Protein AF-A0A5R9QK54-F1 (afdb_monomer_lite)

Sequence (146 aa):
MKSNDYPGRAKPGGMVGVRKPARVVGDGEGPPPAPTPSPITPEQENAVIQPLEGEFILANEAVLQDIGVDQIVRSPYQPRLTFNEEALEELANSIQTLGLAKPILVRPLQNGMFELVGGERRWRATKLLGRPTISAIVRPMTDAVA

Foldseek 3Di:
DDDDPPDDDDDDDDPPDPDDPPDDDDDDDDDDDDDDDDDDDPDDDDDDPDVPDDPPDDQADWDKDKDFLVLEDEDPPDPDDPDDVVVLLVVLVVCVVVNDPDFFEWEQDPVRGIYGPDDVSVSVSCVVVVPGIGIYTYHHDDPPDD

InterPro domains:
  IPR003115 ParB-like, N-terminal domain [PF02195] (61-144)
  IPR003115 ParB-like, N-terminal domain [SM00470] (65-145)
  IPR004437 ParB/RepB/Spo0J partition protein [TIGR00180] (63-144)
  IPR036086 ParB/Sulfiredoxin superfamily [SSF110849] (55-144)
  IPR050336 Chromosome-partitioning and nucleoid occlusion protein [PTHR33375] (44-144)

Organism: NCBI:txid2571105

Secondary structure (DSSP, 8-state):
------------------PPPP--------PPPPPP----------------------TT--EEEEEEGGGEEEPS--------SHHHHHHHHHHHHH--SS-EEEEE-TTS-EEEEE-HHHHHHHHHTT-SEEEEEE----GGG-

Structure (mmCIF, N/CA/C/O backbone):
data_AF-A0A5R9QK54-F1
#
_entry.id   AF-A0A5R9QK54-F1
#
loop_
_atom_site.group_PDB
_atom_site.id
_atom_site.type_symbol
_atom_site.label_atom_id
_atom_site.label_alt_id
_atom_site.label_comp_id
_atom_site.label_asym_id
_atom_site.label_entity_id
_atom_site.label_seq_id
_atom_site.pdbx_PDB_ins_code
_atom_site.Cartn_x
_atom_site.Cartn_y
_atom_site.Cartn_z
_atom_site.occupancy
_atom_site.B_iso_or_equiv
_atom_site.auth_seq_id
_atom_site.auth_comp_id
_atom_site.auth_asym_id
_atom_site.auth_atom_id
_atom_site.pdbx_PDB_model_num
ATOM 1 N N . MET A 1 1 ? 13.389 16.533 60.950 1.00 49.84 1 MET A N 1
ATOM 2 C CA . MET A 1 1 ? 13.265 18.009 60.978 1.00 49.84 1 MET A CA 1
ATOM 3 C C . MET A 1 1 ? 13.493 18.558 59.579 1.00 49.84 1 MET A C 1
ATOM 5 O O . MET A 1 1 ? 14.458 18.121 58.962 1.00 49.84 1 MET A O 1
ATOM 9 N N . LYS A 1 2 ? 12.654 19.530 59.167 1.00 49.56 2 LYS A N 1
ATOM 10 C CA . LYS A 1 2 ? 12.562 20.235 57.863 1.00 49.56 2 LYS A CA 1
ATOM 11 C C . LYS A 1 2 ? 11.680 19.481 56.848 1.00 49.56 2 LYS A C 1
ATOM 13 O O . LYS A 1 2 ? 12.183 18.635 56.129 1.00 49.56 2 LYS A O 1
ATOM 18 N N . SER A 1 3 ? 10.345 19.532 56.918 1.00 55.62 3 SER A N 1
ATOM 19 C CA . SER A 1 3 ? 9.414 20.683 56.818 1.00 55.62 3 SER A CA 1
ATOM 20 C C . SER A 1 3 ? 9.381 21.289 55.411 1.00 55.62 3 SER A C 1
ATOM 22 O O . SER A 1 3 ? 10.317 21.984 55.033 1.00 55.62 3 SER A O 1
ATOM 24 N N . ASN A 1 4 ? 8.310 20.967 54.676 1.00 59.94 4 ASN A N 1
ATOM 25 C CA . ASN A 1 4 ? 7.669 21.701 53.571 1.00 59.94 4 ASN A CA 1
ATOM 26 C C . ASN A 1 4 ? 6.586 20.739 53.020 1.00 59.94 4 ASN A C 1
ATOM 28 O O . ASN A 1 4 ? 6.776 20.098 51.995 1.00 59.94 4 ASN A O 1
ATOM 32 N N . ASP A 1 5 ? 5.523 20.388 53.747 1.00 54.84 5 ASP A N 1
ATOM 33 C CA . ASP A 1 5 ? 4.413 21.269 54.143 1.00 54.84 5 ASP A CA 1
ATOM 34 C C . ASP A 1 5 ? 4.317 22.519 53.265 1.00 54.84 5 ASP A C 1
ATOM 36 O O . ASP A 1 5 ? 4.781 23.600 53.621 1.00 54.84 5 ASP A O 1
ATOM 40 N N . TYR A 1 6 ? 3.804 22.328 52.048 1.00 57.47 6 TYR A N 1
ATOM 41 C CA . TYR A 1 6 ? 3.408 23.436 51.194 1.00 57.47 6 TYR A CA 1
ATOM 42 C C . TYR A 1 6 ? 1.886 23.601 51.293 1.00 57.47 6 TYR A C 1
ATOM 44 O O . TYR A 1 6 ? 1.142 22.831 50.679 1.00 57.47 6 TYR A O 1
ATOM 52 N N . PRO A 1 7 ? 1.403 24.574 52.081 1.00 55.38 7 PRO A N 1
ATOM 53 C CA . PRO A 1 7 ? -0.008 24.891 52.164 1.00 55.38 7 PRO A CA 1
ATOM 54 C C . PRO A 1 7 ? -0.438 25.654 50.905 1.00 55.38 7 PRO A C 1
ATOM 56 O O . PRO A 1 7 ? 0.303 26.472 50.367 1.00 55.38 7 PRO A O 1
ATOM 59 N N . GLY A 1 8 ? -1.667 25.402 50.456 1.00 61.03 8 GLY A N 1
ATOM 60 C CA . GLY A 1 8 ? -2.481 26.367 49.716 1.00 61.03 8 GLY A CA 1
ATOM 61 C C . GLY A 1 8 ? -1.831 27.086 48.527 1.00 61.03 8 GLY A C 1
ATOM 62 O O . GLY A 1 8 ? -1.458 28.252 48.622 1.00 61.03 8 GLY A O 1
ATOM 63 N N . ARG A 1 9 ? -1.903 26.476 47.341 1.00 55.47 9 ARG A N 1
ATOM 64 C CA . ARG A 1 9 ? -2.175 27.246 46.117 1.00 55.47 9 ARG A CA 1
ATOM 65 C C . ARG A 1 9 ? -3.520 26.836 45.543 1.00 55.47 9 ARG A C 1
ATOM 67 O O . ARG A 1 9 ? -3.614 26.057 44.606 1.00 55.47 9 ARG A O 1
ATOM 74 N N . ALA A 1 10 ? -4.574 27.402 46.117 1.00 54.59 10 ALA A N 1
ATOM 75 C CA . ALA A 1 10 ? -5.750 27.714 45.324 1.00 54.59 10 ALA A CA 1
ATOM 76 C C . ALA A 1 10 ? -5.455 28.983 44.510 1.00 54.59 10 ALA A C 1
ATOM 78 O O . ALA A 1 10 ? -4.756 29.864 45.013 1.00 54.59 10 ALA A O 1
ATOM 79 N N . LYS A 1 11 ? -6.073 29.063 43.321 1.00 59.84 11 LYS A N 1
ATOM 80 C CA . LYS A 1 11 ? -6.316 30.219 42.419 1.00 59.84 11 LYS A CA 1
ATOM 81 C C . LYS A 1 11 ? -5.649 30.044 41.037 1.00 59.84 11 LYS A C 1
ATOM 83 O O . LYS A 1 11 ? -4.535 29.535 40.982 1.00 59.84 11 LYS A O 1
ATOM 88 N N . PRO A 1 12 ? -6.286 30.498 39.938 1.00 52.53 12 PRO A N 1
ATOM 89 C CA . PRO A 1 12 ? -7.366 31.483 39.915 1.00 52.53 12 PRO A CA 1
ATOM 90 C C . PRO A 1 12 ? -8.658 30.992 39.250 1.00 52.53 12 PRO A C 1
ATOM 92 O O . PRO A 1 12 ? -8.683 30.558 38.102 1.00 52.53 12 PRO A O 1
ATOM 95 N N . GLY A 1 13 ? -9.764 31.177 39.972 1.00 49.84 13 GLY A N 1
ATOM 96 C CA . GLY A 1 13 ? -11.033 31.467 39.323 1.00 49.84 13 GLY A CA 1
ATOM 97 C C . GLY A 1 13 ? -10.943 32.809 38.596 1.00 49.84 13 GLY A C 1
ATOM 98 O O . GLY A 1 13 ? -10.260 33.725 39.059 1.00 49.84 13 GLY A O 1
ATOM 99 N N . GLY A 1 14 ? -11.647 32.903 37.471 1.00 53.25 14 GLY A N 1
ATOM 100 C CA . GLY A 1 14 ? -11.842 34.154 36.747 1.00 53.25 14 GLY A CA 1
ATOM 101 C C . GLY A 1 14 ? -11.477 34.094 35.268 1.00 53.25 14 GLY A C 1
ATOM 102 O O . GLY A 1 14 ? -10.784 34.982 34.789 1.00 53.25 14 GLY A O 1
ATOM 103 N N . MET A 1 15 ? -11.969 33.105 34.514 1.00 54.78 15 MET A N 1
ATOM 104 C CA . MET A 1 15 ? -12.148 33.316 33.073 1.00 54.78 15 MET A CA 1
ATOM 105 C C . MET A 1 15 ? -13.323 34.284 32.883 1.00 54.78 15 MET A C 1
ATOM 107 O O . MET A 1 15 ? -14.475 33.884 32.735 1.00 54.78 15 MET A O 1
ATOM 111 N N . VAL A 1 16 ? -13.027 35.581 32.966 1.00 59.41 16 VAL A N 1
ATOM 112 C CA . VAL A 1 16 ? -13.937 36.657 32.569 1.00 59.41 16 VAL A CA 1
ATOM 113 C C . VAL A 1 16 ? -13.793 36.837 31.065 1.00 59.41 16 VAL A C 1
ATOM 115 O O . VAL A 1 16 ? -12.722 37.185 30.576 1.00 59.41 16 VAL A O 1
ATOM 118 N N . GLY A 1 17 ? -14.876 36.587 30.334 1.00 55.03 17 GLY A N 1
ATOM 119 C CA . GLY A 1 17 ? -14.939 36.849 28.899 1.00 55.03 17 GLY A CA 1
ATOM 120 C C . GLY A 1 17 ? -15.851 35.895 28.143 1.00 55.03 17 GLY A C 1
ATOM 121 O O . GLY A 1 17 ? -15.447 35.337 27.126 1.00 55.03 17 GLY A O 1
ATOM 122 N N . VAL A 1 18 ? -17.087 35.699 28.614 1.00 64.19 18 VAL A N 1
ATOM 123 C CA . VAL A 1 18 ? -18.139 35.139 27.757 1.00 64.19 18 VAL A CA 1
ATOM 124 C C . VAL A 1 18 ? -18.366 36.149 26.634 1.00 64.19 18 VAL A C 1
ATOM 126 O O . VAL A 1 18 ? -19.047 37.159 26.805 1.00 64.19 18 VAL A O 1
ATOM 129 N N . ARG A 1 19 ? -17.753 35.908 25.475 1.00 62.16 19 ARG A N 1
ATOM 130 C CA . ARG A 1 19 ?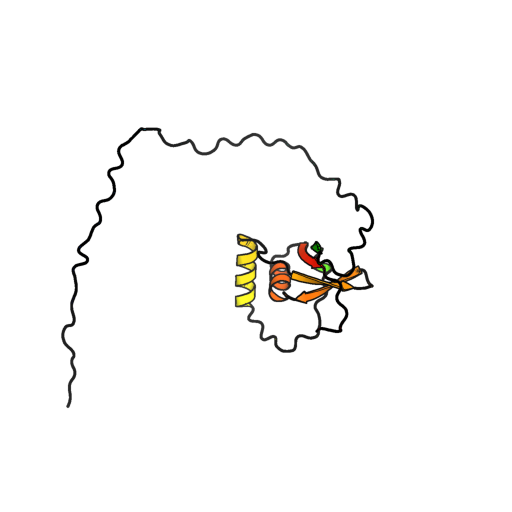 -18.188 36.526 24.222 1.00 62.16 19 ARG A CA 1
ATOM 131 C C . ARG A 1 19 ? -19.661 36.172 24.036 1.00 62.16 19 ARG A C 1
ATOM 133 O O . ARG A 1 19 ? -20.022 34.998 24.052 1.00 62.16 19 ARG A O 1
ATOM 140 N N . LYS A 1 20 ? -20.506 37.198 23.929 1.00 62.31 20 LYS A N 1
ATOM 141 C CA . LYS A 1 20 ? -21.936 37.053 23.648 1.00 62.31 20 LYS A CA 1
ATOM 142 C C . LYS A 1 20 ? -22.096 36.198 22.382 1.00 62.31 20 LYS A C 1
ATOM 144 O O . LYS A 1 20 ? -21.488 36.558 21.372 1.00 62.31 20 LYS A O 1
ATOM 149 N N . PRO A 1 21 ? -22.874 35.102 22.390 1.00 63.03 21 PRO A N 1
ATOM 150 C CA . PRO A 1 21 ? -23.258 34.470 21.140 1.00 63.03 21 PRO A CA 1
ATOM 151 C C . PRO A 1 21 ? -24.130 35.453 20.355 1.00 63.03 21 PRO A C 1
ATOM 153 O O . PRO A 1 21 ? -24.975 36.150 20.926 1.00 63.03 21 PRO A O 1
ATOM 156 N N . ALA A 1 22 ? 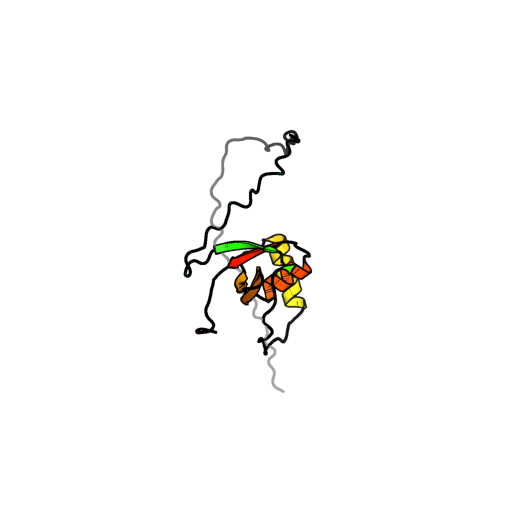-23.882 35.541 19.050 1.00 64.12 22 ALA A N 1
ATOM 157 C CA . ALA A 1 22 ? -24.724 36.301 18.146 1.00 64.12 22 ALA A CA 1
ATOM 158 C C . ALA A 1 22 ? -26.173 35.809 18.269 1.00 64.12 22 ALA A C 1
ATOM 160 O O . ALA A 1 22 ? -26.445 34.610 18.329 1.00 64.12 22 ALA A O 1
ATOM 161 N N . ARG A 1 23 ? -27.095 36.766 18.349 1.00 50.22 23 ARG A N 1
ATOM 162 C CA . ARG A 1 23 ? -28.536 36.543 18.385 1.00 50.22 23 ARG A CA 1
ATOM 163 C C . ARG A 1 23 ? -28.955 35.886 17.068 1.00 50.22 23 ARG A C 1
ATOM 165 O O . ARG A 1 23 ? -28.992 36.555 16.044 1.00 50.22 23 ARG A O 1
ATOM 172 N N . VAL A 1 24 ? -29.259 34.593 17.112 1.00 63.66 24 VAL A N 1
ATOM 173 C CA . VAL A 1 24 ? -29.933 33.877 16.025 1.00 63.66 24 VAL A CA 1
ATOM 174 C C . VAL A 1 24 ? -31.435 34.030 16.242 1.00 63.66 24 VAL A C 1
ATOM 176 O O . VAL A 1 24 ? -31.993 33.472 17.183 1.00 63.66 24 VAL A O 1
ATOM 179 N N . VAL A 1 25 ? -32.067 34.839 15.399 1.00 57.38 25 VAL A N 1
ATOM 180 C CA . VAL A 1 25 ? -33.516 34.881 15.159 1.00 57.38 25 VAL A CA 1
ATOM 181 C C . VAL A 1 25 ? -33.634 35.178 13.663 1.00 57.38 25 VAL A C 1
ATOM 183 O O . VAL A 1 25 ? -33.068 36.173 13.230 1.00 57.38 25 VAL A O 1
ATOM 186 N N . GLY A 1 26 ? -34.263 34.387 12.808 1.00 50.84 26 GLY A N 1
ATOM 187 C CA . GLY A 1 26 ? -35.018 33.159 12.983 1.00 50.84 26 GLY A CA 1
ATOM 188 C C . GLY A 1 26 ? -36.005 33.113 11.827 1.00 50.84 26 GLY A C 1
ATOM 189 O O . GLY A 1 26 ? -36.796 34.035 11.718 1.00 50.84 26 GLY A O 1
ATOM 190 N N . ASP A 1 27 ? -35.974 32.066 11.015 1.00 49.62 27 ASP A N 1
ATOM 191 C CA . ASP A 1 27 ? -37.078 31.718 10.127 1.00 49.62 27 ASP A CA 1
ATOM 192 C C . ASP A 1 27 ? -37.197 30.200 10.167 1.00 49.62 27 ASP A C 1
ATOM 194 O O . ASP A 1 27 ? -36.208 29.471 10.061 1.00 49.62 27 ASP A O 1
ATOM 198 N N . GLY A 1 28 ? -38.396 29.742 10.504 1.00 56.00 28 GLY A N 1
ATOM 199 C CA . GLY A 1 28 ? -38.666 28.340 10.733 1.00 56.00 28 GLY A CA 1
ATOM 200 C C . GLY A 1 28 ? -38.583 27.536 9.449 1.00 56.00 28 GLY A C 1
ATOM 201 O O . GLY A 1 28 ? -39.147 27.920 8.437 1.00 56.00 28 GLY A O 1
ATOM 202 N N . GLU A 1 29 ? -38.003 26.352 9.551 1.00 51.62 29 GLU A N 1
ATOM 203 C CA . GLU A 1 29 ? -38.577 25.189 8.898 1.00 51.62 29 GLU A CA 1
ATOM 204 C C . GLU A 1 29 ? -38.277 23.971 9.770 1.00 51.62 29 GLU A C 1
ATOM 206 O O . GLU A 1 29 ? -37.202 23.851 10.363 1.00 51.62 29 GLU A O 1
ATOM 211 N N . GLY A 1 30 ? -39.304 23.148 9.970 1.00 52.62 30 GLY A N 1
ATOM 212 C CA . GLY A 1 30 ? -39.264 21.976 10.832 1.00 52.62 30 GLY A CA 1
ATOM 213 C C . GLY A 1 30 ? -38.245 20.929 10.369 1.00 52.62 30 GLY A C 1
ATOM 214 O O . GLY A 1 30 ? -37.590 21.085 9.340 1.00 52.62 30 GLY A O 1
ATOM 215 N N . PRO A 1 31 ? -38.088 19.848 11.146 1.00 63.22 31 PRO A N 1
ATOM 216 C CA . PRO A 1 31 ? -37.064 18.844 10.894 1.00 63.22 31 PRO A CA 1
ATOM 217 C C . PRO A 1 31 ? -37.205 18.254 9.481 1.00 63.22 31 PRO A C 1
ATOM 219 O O . PRO A 1 31 ? -38.311 17.843 9.119 1.00 63.22 31 PRO A O 1
ATOM 222 N N . PRO A 1 32 ? -36.119 18.151 8.690 1.00 61.47 32 PRO A N 1
ATOM 223 C CA . PRO A 1 32 ? -36.160 17.344 7.481 1.00 61.47 32 PRO A CA 1
ATOM 224 C C . PRO A 1 32 ? -36.449 15.886 7.884 1.00 61.47 32 PRO A C 1
ATOM 226 O O . PRO A 1 32 ? -35.797 15.364 8.797 1.00 61.47 32 PRO A O 1
ATOM 229 N N . PRO A 1 33 ? -37.438 15.219 7.264 1.00 59.88 33 PRO A N 1
ATOM 230 C CA . PRO A 1 33 ? -37.732 13.829 7.563 1.00 59.88 33 PRO A CA 1
ATOM 231 C C . PRO A 1 33 ? -36.545 12.940 7.177 1.00 59.88 33 PRO A C 1
ATOM 233 O O . PRO A 1 33 ? -35.959 13.062 6.101 1.00 59.88 33 PRO A O 1
ATOM 236 N N . ALA A 1 34 ? -36.209 12.030 8.089 1.00 51.75 34 ALA A N 1
ATOM 237 C CA . ALA A 1 34 ? -35.321 10.904 7.852 1.00 51.75 34 ALA A CA 1
ATOM 238 C C . ALA A 1 34 ? -35.876 9.992 6.723 1.00 51.75 34 ALA A C 1
ATOM 240 O O . ALA A 1 34 ? -37.044 10.097 6.339 1.00 51.75 34 ALA A O 1
ATOM 241 N N . PRO A 1 35 ? -35.027 9.121 6.157 1.00 57.94 35 PRO A N 1
ATOM 242 C CA . PRO A 1 35 ? -34.954 8.835 4.731 1.00 57.94 35 PRO A CA 1
ATOM 243 C C . PRO A 1 35 ? -36.090 7.941 4.244 1.00 57.94 35 PRO A C 1
ATOM 245 O O . PRO A 1 35 ? -36.320 6.853 4.770 1.00 57.94 35 PRO A O 1
ATOM 248 N N . THR A 1 36 ? -36.743 8.351 3.161 1.00 50.91 36 THR A N 1
ATOM 249 C CA . THR A 1 36 ? -37.452 7.396 2.310 1.00 50.91 36 THR A CA 1
ATOM 250 C C . THR A 1 36 ? -36.416 6.737 1.394 1.00 50.91 36 THR A C 1
ATOM 252 O O . THR A 1 36 ? -35.665 7.455 0.729 1.00 50.91 36 THR A O 1
ATOM 255 N N . PRO A 1 37 ? -36.319 5.396 1.371 1.00 59.03 37 PRO A N 1
ATOM 256 C CA . PRO A 1 37 ? -35.423 4.694 0.467 1.00 59.03 37 PRO A CA 1
ATOM 257 C C . PRO A 1 37 ? -35.931 4.862 -0.965 1.00 59.03 37 PRO A C 1
ATOM 259 O O . PRO A 1 37 ? -37.016 4.390 -1.310 1.00 59.03 37 PRO A O 1
ATOM 262 N N . SER A 1 38 ? -35.146 5.536 -1.802 1.00 56.41 38 SER A N 1
ATOM 263 C CA . SER A 1 38 ? -35.338 5.473 -3.248 1.00 56.41 38 SER A CA 1
ATOM 264 C C . SER A 1 38 ? -35.233 4.012 -3.705 1.00 56.41 38 SER A C 1
ATOM 266 O O . SER A 1 38 ? -34.404 3.265 -3.174 1.00 56.41 38 SER A O 1
ATOM 268 N N . PRO A 1 39 ? -36.083 3.584 -4.650 1.00 58.75 39 PRO A N 1
ATOM 269 C CA . PRO A 1 39 ? -36.189 2.191 -5.039 1.00 58.75 39 PRO A CA 1
ATOM 270 C C . PRO A 1 39 ? -34.873 1.683 -5.628 1.00 58.75 39 PRO A C 1
ATOM 272 O O . PRO A 1 39 ? -34.275 2.289 -6.511 1.00 58.75 39 PRO A O 1
ATOM 275 N N . ILE A 1 40 ? -34.466 0.527 -5.115 1.00 54.91 40 ILE A N 1
ATOM 276 C CA . ILE A 1 40 ? -33.621 -0.462 -5.776 1.00 54.91 40 ILE A CA 1
ATOM 277 C C . ILE A 1 40 ? -34.058 -0.640 -7.238 1.00 54.91 40 ILE A C 1
ATOM 279 O O . ILE A 1 40 ? -35.072 -1.279 -7.512 1.00 54.91 40 ILE A O 1
ATOM 283 N N . THR A 1 41 ? -33.264 -0.113 -8.167 1.00 52.66 41 THR A N 1
ATOM 284 C CA . THR A 1 41 ? -33.212 -0.615 -9.541 1.00 52.66 41 THR A CA 1
ATOM 285 C C . THR A 1 41 ? -32.187 -1.750 -9.568 1.00 52.66 41 THR A C 1
ATOM 287 O O . THR A 1 41 ? -31.009 -1.502 -9.299 1.00 52.66 41 THR A O 1
ATOM 290 N N . PRO A 1 42 ? -32.588 -3.002 -9.840 1.00 60.91 42 PRO A N 1
ATOM 291 C CA . PRO A 1 42 ? -31.655 -4.084 -10.086 1.00 60.91 42 PRO A CA 1
ATOM 292 C C . PRO A 1 42 ? -31.272 -4.052 -11.565 1.00 60.91 42 PRO A C 1
ATOM 294 O O . PRO A 1 42 ? -31.855 -4.767 -12.373 1.00 60.91 42 PRO A O 1
ATOM 297 N N . GLU A 1 43 ? -30.301 -3.221 -11.927 1.00 52.91 43 GLU A N 1
ATOM 298 C CA . GLU A 1 43 ? -29.687 -3.290 -13.252 1.00 52.91 43 GLU A CA 1
ATOM 299 C C . GLU A 1 43 ? -28.198 -3.565 -13.091 1.00 52.91 43 GLU A C 1
ATOM 301 O O . GLU A 1 43 ? -27.404 -2.778 -12.583 1.00 52.91 43 GLU A O 1
ATOM 306 N N . GLN A 1 44 ? -27.884 -4.807 -13.429 1.00 55.56 44 GLN A N 1
ATOM 307 C CA . GLN A 1 44 ? -26.565 -5.381 -13.473 1.00 55.56 44 GLN A CA 1
ATOM 308 C C . GLN A 1 44 ? -25.750 -4.648 -14.543 1.00 55.56 44 GLN A C 1
ATOM 310 O O . GLN A 1 44 ? -26.117 -4.686 -15.710 1.00 55.56 44 GLN A O 1
ATOM 315 N N . GLU A 1 45 ? -24.603 -4.085 -14.172 1.00 45.16 45 GLU A N 1
ATOM 316 C CA . GLU A 1 45 ? -23.499 -3.877 -15.116 1.00 45.16 45 GLU A CA 1
ATOM 317 C C . GLU A 1 45 ? -22.237 -4.512 -14.525 1.00 45.16 45 GLU A C 1
ATOM 319 O O . GLU A 1 45 ? -21.263 -3.878 -14.134 1.00 45.16 45 GLU A O 1
ATOM 324 N N . ASN A 1 46 ? -22.317 -5.835 -14.377 1.00 58.56 46 ASN A N 1
ATOM 325 C CA . ASN A 1 46 ? -21.142 -6.685 -14.464 1.00 58.56 46 ASN A CA 1
ATOM 326 C C . ASN A 1 46 ? -20.909 -6.953 -15.958 1.00 58.56 46 ASN A C 1
ATOM 328 O O . ASN A 1 46 ? -21.845 -7.359 -16.643 1.00 58.56 46 ASN A O 1
ATOM 332 N N . ALA A 1 47 ? -19.652 -6.803 -16.388 1.00 45.47 47 ALA A N 1
ATOM 333 C CA . ALA A 1 47 ? -19.144 -6.774 -17.767 1.00 45.47 47 ALA A CA 1
ATOM 334 C C . ALA A 1 47 ? -19.361 -5.401 -18.428 1.00 45.47 47 ALA A C 1
ATOM 336 O O . ALA A 1 47 ? -20.481 -5.007 -18.698 1.00 45.47 47 ALA A O 1
ATOM 337 N N . VAL A 1 48 ? -18.316 -4.617 -18.698 1.00 37.22 48 VAL A N 1
ATOM 338 C CA . VAL A 1 48 ? -17.181 -5.015 -19.538 1.00 37.22 48 VAL A CA 1
ATOM 339 C C . VAL A 1 48 ? -15.873 -4.355 -19.063 1.00 37.22 48 VAL A C 1
ATOM 341 O O . VAL A 1 48 ? -15.592 -3.215 -19.415 1.00 37.22 48 VAL A O 1
ATOM 344 N N . ILE A 1 49 ? -15.011 -5.084 -18.344 1.00 45.12 49 ILE A N 1
ATOM 345 C CA . ILE A 1 49 ? -13.567 -4.798 -18.410 1.00 45.12 49 ILE A CA 1
ATOM 346 C C . ILE A 1 49 ? -13.043 -5.664 -19.551 1.00 45.12 49 ILE A C 1
ATOM 348 O O . ILE A 1 49 ? -12.655 -6.814 -19.360 1.00 45.12 49 ILE A O 1
ATOM 352 N N . GLN A 1 50 ? -13.113 -5.132 -20.769 1.00 45.09 50 GLN A N 1
ATOM 353 C CA . GLN A 1 50 ? -12.250 -5.617 -21.840 1.00 45.09 50 GLN A CA 1
ATOM 354 C C . GLN A 1 50 ? -10.809 -5.397 -21.358 1.00 45.09 50 GLN A C 1
ATOM 356 O O . GLN A 1 50 ? -10.494 -4.272 -20.962 1.00 45.09 50 GLN A O 1
ATOM 361 N N . PRO A 1 51 ? -9.928 -6.413 -21.357 1.00 50.72 51 PRO A N 1
ATOM 362 C CA . PRO A 1 51 ? -8.504 -6.153 -21.272 1.00 50.72 51 PRO A CA 1
ATOM 363 C C . PRO A 1 51 ? -8.119 -5.496 -22.597 1.00 50.72 51 PRO A C 1
ATOM 365 O O . PRO A 1 51 ? -7.840 -6.170 -23.585 1.00 50.72 51 PRO A O 1
ATOM 368 N N . LEU A 1 52 ? -8.218 -4.168 -22.638 1.00 51.88 52 LEU A N 1
ATOM 369 C CA . LEU A 1 52 ? -7.715 -3.377 -23.745 1.00 51.88 52 LEU A CA 1
ATOM 370 C C . LEU A 1 52 ? -6.200 -3.550 -23.718 1.00 51.88 52 LEU A C 1
ATOM 372 O O . LEU A 1 52 ? -5.523 -3.271 -22.729 1.00 51.88 52 LEU A O 1
ATOM 376 N N . GLU A 1 53 ? -5.742 -4.168 -24.787 1.00 45.88 53 GLU A N 1
ATOM 377 C CA . GLU A 1 53 ? -4.398 -4.625 -25.048 1.00 45.88 53 GLU A CA 1
ATOM 378 C C . GLU A 1 53 ? -3.356 -3.567 -24.685 1.00 45.88 53 GLU A C 1
ATOM 380 O O . GLU A 1 53 ? -3.395 -2.448 -25.183 1.00 45.88 53 GLU A O 1
ATOM 385 N N . GLY A 1 54 ? -2.409 -3.968 -23.835 1.00 47.62 54 GLY A N 1
ATOM 386 C CA . GLY A 1 54 ? -1.033 -3.482 -23.835 1.00 47.62 54 GLY A CA 1
ATOM 387 C C . GLY A 1 54 ? -0.814 -2.019 -24.209 1.00 47.62 54 GLY A C 1
ATOM 388 O O . GLY A 1 54 ? -0.105 -1.746 -25.176 1.00 47.62 54 GLY A O 1
ATOM 389 N N . GLU A 1 55 ? -1.287 -1.079 -23.393 1.00 38.59 55 GLU A N 1
ATOM 390 C CA . GLU A 1 55 ? -0.567 0.187 -23.289 1.00 38.59 55 GLU A CA 1
ATOM 391 C C . GLU A 1 55 ? 0.750 -0.108 -22.568 1.00 38.59 55 GLU A C 1
ATOM 393 O O . GLU A 1 55 ? 0.829 -0.217 -21.344 1.00 38.59 55 GLU A O 1
ATOM 398 N N . PHE A 1 56 ? 1.798 -0.329 -23.367 1.00 38.00 56 PHE A N 1
ATOM 399 C CA . PHE A 1 56 ? 3.176 -0.286 -22.905 1.00 38.00 56 PHE A CA 1
ATOM 400 C C . PHE A 1 56 ? 3.410 1.093 -22.296 1.00 38.00 56 PHE A C 1
ATOM 402 O O . PHE A 1 56 ? 3.650 2.073 -22.999 1.00 38.00 56 PHE A O 1
ATOM 409 N N . ILE A 1 57 ? 3.310 1.148 -20.972 1.00 47.38 57 ILE A N 1
ATOM 410 C CA . ILE A 1 57 ? 3.626 2.320 -20.171 1.00 47.38 57 ILE A CA 1
ATOM 411 C C . ILE A 1 57 ? 5.043 2.750 -20.553 1.00 47.38 57 ILE A C 1
ATOM 413 O O . ILE A 1 57 ? 5.983 1.947 -20.496 1.00 47.38 57 ILE A O 1
ATOM 417 N N . LEU A 1 58 ? 5.191 4.010 -20.969 1.00 44.97 58 LEU A N 1
ATOM 418 C CA . LEU A 1 58 ? 6.492 4.615 -21.228 1.00 44.97 58 LEU A CA 1
ATOM 419 C C . LEU A 1 58 ? 7.383 4.334 -20.016 1.00 44.97 58 LEU A C 1
ATOM 421 O O . LEU A 1 58 ? 6.969 4.560 -18.883 1.00 44.97 58 LEU A O 1
ATOM 425 N N . ALA A 1 59 ? 8.600 3.832 -20.242 1.00 53.69 59 ALA A N 1
ATOM 426 C CA . ALA A 1 59 ? 9.475 3.218 -19.232 1.00 53.69 59 ALA A CA 1
ATOM 427 C C . ALA A 1 59 ? 9.840 4.092 -18.003 1.00 53.69 59 ALA A C 1
ATOM 429 O O . ALA A 1 59 ? 10.588 3.648 -17.137 1.00 53.69 59 ALA A O 1
ATOM 430 N N . ASN A 1 60 ? 9.310 5.313 -17.906 1.00 56.88 60 ASN A N 1
ATOM 431 C CA . ASN A 1 60 ? 9.524 6.266 -16.823 1.00 56.88 60 ASN A CA 1
ATOM 432 C C . ASN A 1 60 ? 8.235 6.681 -16.087 1.00 56.88 60 ASN A C 1
ATOM 434 O O . ASN A 1 60 ? 8.323 7.446 -15.124 1.00 56.88 60 ASN A O 1
ATOM 438 N N . GLU A 1 61 ? 7.058 6.215 -16.506 1.00 66.94 61 GLU A N 1
ATOM 439 C CA . GLU A 1 61 ? 5.785 6.607 -15.899 1.00 66.94 61 GLU A CA 1
ATOM 440 C C . GLU A 1 61 ? 5.362 5.608 -14.816 1.00 66.94 61 GLU A C 1
ATOM 442 O O . GLU A 1 61 ? 5.378 4.392 -14.997 1.00 66.94 61 GLU A O 1
ATOM 447 N N . ALA A 1 62 ? 5.028 6.140 -13.642 1.00 80.06 62 ALA A N 1
ATOM 448 C CA . ALA A 1 62 ? 4.456 5.370 -12.549 1.00 80.06 62 ALA A CA 1
ATOM 449 C C . ALA A 1 62 ? 2.942 5.285 -12.767 1.00 80.06 62 ALA A C 1
ATOM 451 O O . ALA A 1 62 ? 2.275 6.320 -12.790 1.00 80.06 62 ALA A O 1
ATOM 452 N N . VAL A 1 63 ? 2.401 4.075 -12.896 1.00 85.25 63 VAL A N 1
ATOM 453 C CA . VAL A 1 63 ? 0.964 3.866 -13.130 1.00 85.25 63 VAL A CA 1
ATOM 454 C C . VAL A 1 63 ? 0.289 3.373 -11.869 1.00 85.25 63 VAL A C 1
ATOM 456 O O . VAL A 1 63 ? 0.773 2.455 -11.212 1.00 85.25 63 VAL A O 1
ATOM 459 N N . LEU A 1 64 ? -0.829 4.003 -11.518 1.00 87.12 64 LEU A N 1
ATOM 460 C CA . LEU A 1 64 ? -1.660 3.585 -10.400 1.00 87.12 64 LEU A CA 1
ATOM 461 C C . LEU A 1 64 ? -2.666 2.545 -10.900 1.00 87.12 64 LEU A C 1
ATOM 463 O O . LEU A 1 64 ? -3.501 2.852 -11.747 1.00 87.12 64 LEU A O 1
ATOM 467 N N . GLN A 1 65 ? -2.573 1.326 -10.378 1.00 88.12 65 GLN A N 1
ATOM 468 C CA . GLN A 1 65 ? -3.428 0.199 -10.739 1.00 88.12 65 GLN A CA 1
ATOM 469 C C . GLN A 1 65 ? -3.797 -0.609 -9.490 1.00 88.12 65 GLN A C 1
ATOM 471 O O . GLN A 1 65 ? -3.022 -0.693 -8.534 1.00 88.12 65 GLN A O 1
ATOM 476 N N . ASP A 1 66 ? -4.974 -1.231 -9.500 1.00 90.00 66 ASP A N 1
ATOM 477 C CA . ASP A 1 66 ? -5.357 -2.206 -8.483 1.00 90.00 66 ASP A CA 1
ATOM 478 C C . ASP A 1 66 ? -4.777 -3.581 -8.817 1.00 90.00 66 ASP A C 1
ATOM 480 O O . ASP A 1 66 ? -5.052 -4.160 -9.868 1.00 90.00 66 ASP A O 1
ATOM 484 N N . ILE A 1 67 ? -3.963 -4.109 -7.906 1.00 89.88 67 ILE A N 1
ATOM 485 C CA . ILE A 1 67 ? -3.252 -5.377 -8.084 1.00 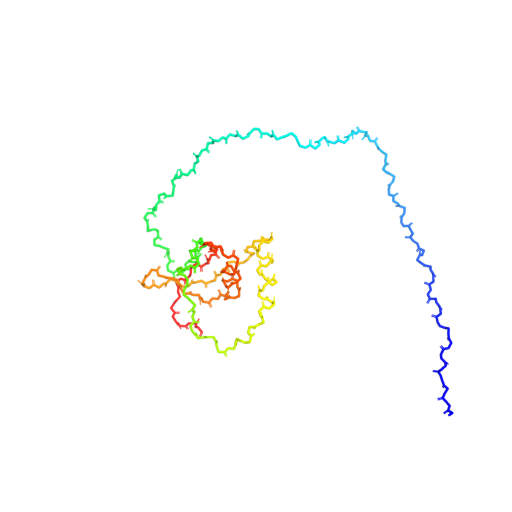89.88 67 ILE A CA 1
ATOM 486 C C . ILE A 1 67 ? -3.792 -6.390 -7.084 1.00 89.88 67 ILE A C 1
ATOM 488 O O . ILE A 1 67 ? -4.095 -6.051 -5.938 1.00 89.88 67 ILE A O 1
ATOM 492 N N . GLY A 1 68 ? -3.905 -7.649 -7.511 1.00 90.69 68 GLY A N 1
ATOM 493 C CA . GLY A 1 68 ? -4.253 -8.744 -6.611 1.00 90.69 68 GLY A CA 1
ATOM 494 C C . GLY A 1 68 ? -3.191 -8.909 -5.526 1.00 90.69 68 GLY A C 1
ATOM 495 O O . GLY A 1 68 ? -2.003 -8.993 -5.835 1.00 90.69 68 GLY A O 1
ATOM 496 N N . VAL A 1 69 ? -3.601 -8.984 -4.260 1.00 90.12 69 VAL A N 1
ATOM 497 C CA . VAL A 1 69 ? -2.662 -9.097 -3.126 1.00 90.12 69 VAL A CA 1
ATOM 498 C C . VAL A 1 69 ? -1.784 -10.352 -3.246 1.00 90.12 69 VAL A C 1
ATOM 500 O O . VAL A 1 69 ? -0.623 -10.321 -2.833 1.00 90.12 69 VAL A O 1
ATOM 503 N N . ASP A 1 70 ? -2.305 -11.409 -3.877 1.00 88.88 70 ASP A N 1
ATOM 504 C CA . ASP A 1 70 ? -1.613 -12.673 -4.168 1.00 88.88 70 ASP A CA 1
ATOM 505 C C . ASP A 1 70 ? -0.586 -12.589 -5.309 1.00 88.88 70 ASP A C 1
ATOM 507 O O . ASP A 1 70 ? 0.319 -13.417 -5.380 1.00 88.88 70 ASP A O 1
ATOM 511 N N . GLN A 1 71 ? -0.690 -11.586 -6.186 1.00 88.69 71 GLN A N 1
ATOM 512 C CA . GLN A 1 71 ? 0.264 -11.362 -7.284 1.00 88.69 71 GLN A CA 1
ATOM 513 C C . GLN A 1 71 ? 1.500 -10.569 -6.830 1.00 88.69 71 GLN A C 1
ATOM 515 O O . GLN A 1 71 ? 2.438 -10.370 -7.605 1.00 88.69 71 GLN A O 1
ATOM 520 N N . ILE A 1 72 ? 1.501 -10.093 -5.580 1.00 89.50 72 ILE A N 1
ATOM 521 C CA . ILE A 1 72 ? 2.569 -9.278 -5.007 1.00 89.50 72 ILE A CA 1
ATOM 522 C C . ILE A 1 72 ? 3.494 -10.159 -4.168 1.00 89.50 72 ILE A C 1
ATOM 524 O O . ILE A 1 72 ? 3.114 -10.724 -3.141 1.00 89.50 72 ILE A O 1
ATOM 528 N N . VAL A 1 73 ? 4.752 -10.224 -4.583 1.00 86.56 73 VAL A N 1
ATOM 529 C CA . VAL A 1 73 ? 5.838 -10.923 -3.910 1.00 86.56 73 VAL A CA 1
ATOM 530 C C . VAL A 1 73 ? 6.585 -9.939 -3.016 1.00 86.56 73 VAL A C 1
ATOM 532 O O . VAL A 1 73 ? 7.003 -8.862 -3.440 1.00 86.56 73 VAL A O 1
ATOM 535 N N . ARG A 1 74 ? 6.773 -10.307 -1.748 1.00 84.69 74 ARG A N 1
ATOM 536 C CA . ARG A 1 74 ? 7.595 -9.521 -0.819 1.00 84.69 74 ARG A CA 1
ATOM 537 C C . ARG A 1 74 ? 9.073 -9.612 -1.209 1.00 84.69 74 ARG A C 1
ATOM 539 O O . ARG A 1 74 ? 9.560 -10.707 -1.496 1.00 84.69 74 ARG A O 1
ATOM 546 N N . SER A 1 75 ? 9.803 -8.503 -1.129 1.00 75.38 75 SER A N 1
ATOM 547 C CA . SER A 1 75 ? 11.257 -8.553 -1.279 1.00 75.38 75 SER A CA 1
ATOM 548 C C . SER A 1 75 ? 11.901 -9.168 -0.020 1.00 75.38 75 SER A C 1
ATOM 550 O O . SER A 1 75 ? 11.587 -8.737 1.095 1.00 75.38 75 SER A O 1
ATOM 552 N N . PRO A 1 76 ? 12.782 -10.179 -0.142 1.00 62.09 76 PRO A N 1
ATOM 553 C CA . PRO A 1 76 ? 13.401 -10.864 0.999 1.00 62.09 76 PRO A CA 1
ATOM 554 C C . PRO A 1 76 ? 14.440 -10.011 1.752 1.00 62.09 76 PRO A C 1
ATOM 556 O O . PRO A 1 76 ? 14.862 -10.379 2.847 1.00 62.09 76 PRO A O 1
ATOM 559 N N . TYR A 1 77 ? 14.844 -8.865 1.199 1.00 57.19 77 TYR A N 1
ATOM 560 C CA . TYR A 1 77 ? 15.940 -8.031 1.701 1.00 57.19 77 TYR A CA 1
ATOM 561 C C . TYR A 1 77 ? 15.488 -6.942 2.694 1.00 57.19 77 TYR A C 1
ATOM 563 O O . TYR A 1 77 ? 15.756 -5.757 2.514 1.00 57.19 77 TYR A O 1
ATOM 571 N N . GLN A 1 78 ? 14.817 -7.323 3.787 1.00 58.41 78 GLN A N 1
ATOM 572 C CA . GLN A 1 78 ? 14.501 -6.388 4.882 1.00 58.41 78 GLN A CA 1
ATOM 573 C C . GLN A 1 78 ? 15.035 -6.893 6.238 1.00 58.41 78 GLN A C 1
ATOM 575 O O . GLN A 1 78 ? 14.330 -7.583 6.970 1.00 58.41 78 GLN A O 1
ATOM 580 N N . PRO A 1 79 ? 16.287 -6.549 6.607 1.00 57.19 79 PRO A N 1
ATOM 581 C CA . PRO A 1 79 ? 16.972 -7.099 7.784 1.00 57.19 79 PRO A CA 1
ATOM 582 C C . PRO A 1 79 ? 16.564 -6.486 9.138 1.00 57.19 79 PRO A C 1
ATOM 584 O O . PRO A 1 79 ? 17.016 -6.960 10.176 1.00 57.19 79 PRO A O 1
ATOM 587 N N . ARG A 1 80 ? 15.736 -5.432 9.179 1.00 57.91 80 ARG A N 1
ATOM 588 C CA . ARG A 1 80 ? 15.344 -4.751 10.432 1.00 57.91 80 ARG A CA 1
ATOM 589 C C . ARG A 1 80 ? 13.836 -4.761 10.603 1.00 57.91 80 ARG A C 1
ATOM 591 O O . ARG A 1 80 ? 13.165 -3.777 10.312 1.00 57.91 80 ARG A O 1
ATOM 598 N N . LEU A 1 81 ? 13.301 -5.887 11.050 1.00 61.12 81 LEU A N 1
ATOM 599 C CA . LEU A 1 81 ? 11.863 -6.064 11.175 1.00 61.12 81 LEU A CA 1
ATOM 600 C C . LEU A 1 81 ? 11.491 -6.659 12.533 1.00 61.12 81 LEU A C 1
ATOM 602 O O . LEU A 1 81 ? 10.988 -7.773 12.644 1.00 61.12 81 LEU A O 1
ATOM 606 N N . THR A 1 82 ? 11.696 -5.863 13.581 1.00 62.31 82 THR A N 1
ATOM 607 C CA . THR A 1 82 ? 10.887 -5.980 14.797 1.00 62.31 82 THR A CA 1
ATOM 608 C C . THR A 1 82 ? 9.484 -5.497 14.429 1.00 62.31 82 THR A C 1
ATOM 610 O O . THR A 1 82 ? 9.174 -4.309 14.509 1.00 62.31 82 THR A O 1
ATOM 613 N N . PHE A 1 83 ? 8.654 -6.391 13.895 1.00 65.19 83 PHE A N 1
ATOM 614 C CA . PHE A 1 83 ? 7.254 -6.071 13.643 1.00 65.19 83 PHE A CA 1
ATOM 615 C C . PHE A 1 83 ? 6.516 -6.080 14.975 1.00 65.19 83 PHE A C 1
ATOM 617 O O . PHE A 1 83 ? 6.489 -7.102 15.653 1.00 65.19 83 PHE A O 1
ATOM 624 N N . ASN A 1 84 ? 5.917 -4.949 15.338 1.00 76.00 84 ASN A N 1
ATOM 625 C CA . ASN A 1 84 ? 4.884 -4.950 16.361 1.00 76.00 84 ASN A CA 1
ATOM 626 C C . ASN A 1 84 ? 3.554 -5.287 15.670 1.00 76.00 84 ASN A C 1
ATOM 628 O O . ASN A 1 84 ? 3.094 -4.520 14.820 1.00 76.00 84 ASN A O 1
ATOM 632 N N . GLU A 1 85 ? 3.009 -6.459 15.989 1.00 82.00 85 GLU A N 1
ATOM 633 C CA . GLU A 1 85 ? 1.752 -6.978 15.444 1.00 82.00 85 GLU A CA 1
ATOM 634 C C . GLU A 1 85 ? 0.572 -6.065 15.803 1.00 82.00 85 GLU A C 1
ATOM 636 O O . GLU A 1 85 ? -0.212 -5.721 14.922 1.00 82.00 85 GLU A O 1
ATOM 641 N N . GLU A 1 86 ? 0.547 -5.521 17.024 1.00 86.38 86 GLU A N 1
ATOM 642 C CA . GLU A 1 86 ? -0.484 -4.579 17.490 1.00 86.38 86 GLU A CA 1
ATOM 643 C C . GLU A 1 86 ? -0.543 -3.333 16.592 1.00 86.38 86 GLU A C 1
ATOM 645 O O . GLU A 1 86 ? -1.594 -2.935 16.094 1.00 86.38 86 GLU A O 1
ATOM 650 N N . ALA A 1 87 ? 0.619 -2.754 16.275 1.00 85.44 87 ALA A N 1
ATOM 651 C CA . ALA A 1 87 ? 0.711 -1.570 15.419 1.00 85.44 87 ALA A CA 1
ATOM 652 C C . ALA A 1 87 ? 0.380 -1.858 13.939 1.00 85.44 87 ALA A C 1
ATOM 654 O O . ALA A 1 87 ? 0.310 -0.937 13.114 1.00 85.44 87 ALA A O 1
ATOM 655 N N . LEU A 1 88 ? 0.282 -3.129 13.553 1.00 86.50 88 LEU A N 1
ATOM 656 C CA . LEU A 1 88 ? -0.146 -3.555 12.226 1.00 86.50 88 LEU A CA 1
ATOM 657 C C . LEU A 1 88 ? -1.663 -3.771 12.204 1.00 86.50 88 LEU A C 1
ATOM 659 O O . LEU A 1 88 ? -2.305 -3.328 11.251 1.00 86.50 88 LEU A O 1
ATOM 663 N N . GLU A 1 89 ? -2.234 -4.347 13.260 1.00 88.88 89 GLU A N 1
ATOM 664 C CA . GLU A 1 89 ? -3.684 -4.447 13.458 1.00 88.88 89 GLU A CA 1
ATOM 665 C C . GLU A 1 89 ? -4.351 -3.069 13.545 1.00 88.88 89 GLU A C 1
ATOM 667 O O . GLU A 1 89 ? -5.354 -2.826 12.873 1.00 88.88 89 GLU A O 1
ATOM 672 N N . GLU A 1 90 ? -3.763 -2.115 14.273 1.00 89.12 90 GLU A N 1
ATOM 673 C CA . GLU A 1 90 ? -4.246 -0.726 14.297 1.00 89.12 90 GLU A CA 1
ATOM 674 C C . GLU A 1 90 ? -4.275 -0.105 12.892 1.00 89.12 90 GLU A C 1
ATOM 676 O O . GLU A 1 90 ? -5.246 0.552 12.502 1.00 89.12 90 GLU A O 1
ATOM 681 N N . LEU A 1 91 ? -3.229 -0.349 12.093 1.00 87.50 91 LEU A N 1
ATOM 682 C CA . LEU A 1 91 ? -3.166 0.124 10.712 1.00 87.50 91 LEU A CA 1
ATOM 683 C C . LEU A 1 91 ? -4.216 -0.572 9.837 1.00 87.50 91 LEU A C 1
ATOM 685 O O . LEU A 1 91 ? -4.816 0.080 8.986 1.00 87.50 91 LEU A O 1
ATOM 689 N N . ALA A 1 92 ? -4.457 -1.866 10.042 1.00 90.38 92 ALA A N 1
ATOM 690 C CA . ALA A 1 92 ? -5.507 -2.608 9.354 1.00 90.38 92 ALA A CA 1
ATOM 691 C C . ALA A 1 92 ? -6.892 -2.029 9.671 1.00 90.38 92 ALA A C 1
ATOM 693 O O . ALA A 1 92 ? -7.643 -1.717 8.750 1.00 90.38 92 ALA A O 1
ATOM 694 N N . ASN A 1 93 ? -7.196 -1.762 10.940 1.00 91.19 93 ASN A N 1
ATOM 695 C CA . ASN A 1 93 ? -8.450 -1.120 11.343 1.00 91.19 93 ASN A CA 1
ATOM 696 C C . ASN A 1 93 ? -8.604 0.284 10.726 1.00 91.19 93 ASN A C 1
ATOM 698 O O . ASN A 1 93 ? -9.679 0.658 10.247 1.00 91.19 93 ASN A O 1
ATOM 702 N N . SER A 1 94 ? -7.514 1.053 10.655 1.00 89.44 94 SER A N 1
ATOM 703 C CA . SER A 1 94 ? -7.507 2.354 9.977 1.00 89.44 94 SER A CA 1
ATOM 704 C C . SER A 1 94 ? -7.755 2.230 8.467 1.00 89.44 94 SER A C 1
ATOM 706 O O . SER A 1 94 ? -8.565 2.970 7.914 1.00 89.44 94 SER A O 1
ATOM 708 N N . ILE A 1 95 ? -7.129 1.258 7.797 1.00 87.62 95 ILE A N 1
ATOM 709 C CA . ILE A 1 95 ? -7.343 0.989 6.365 1.00 87.62 95 ILE A CA 1
ATOM 710 C C . ILE A 1 95 ? -8.765 0.476 6.106 1.00 87.62 95 ILE A C 1
ATOM 712 O O . ILE A 1 95 ? -9.346 0.770 5.061 1.00 87.62 95 ILE A O 1
ATOM 716 N N . GLN A 1 96 ? -9.354 -0.272 7.037 1.00 88.06 96 GLN A N 1
ATOM 717 C CA . GLN A 1 96 ? -10.729 -0.748 6.920 1.00 88.06 96 GLN A CA 1
ATOM 718 C C . GLN A 1 96 ? -11.735 0.408 6.969 1.00 88.06 96 GLN A C 1
ATOM 720 O O . GLN A 1 96 ? -12.674 0.416 6.177 1.00 88.06 96 GLN A O 1
ATOM 725 N N . THR A 1 97 ? -11.519 1.380 7.860 1.00 87.75 97 THR A N 1
ATOM 726 C CA . THR A 1 97 ? -12.430 2.518 8.084 1.00 87.75 97 THR A CA 1
ATOM 727 C C . THR A 1 97 ? -12.243 3.657 7.083 1.00 87.75 97 THR A C 1
ATOM 729 O O . THR A 1 97 ? -13.227 4.175 6.562 1.00 87.75 97 THR A O 1
ATOM 732 N N . LEU A 1 9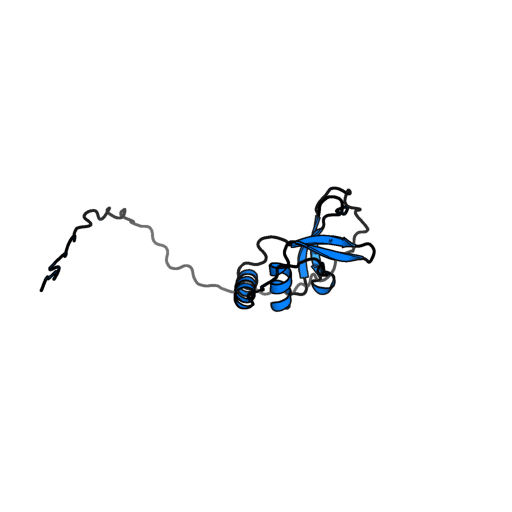8 ? -10.998 4.049 6.799 1.00 85.25 98 LEU A N 1
ATOM 733 C CA . LEU A 1 98 ? -10.665 5.198 5.944 1.00 85.25 98 LEU A CA 1
ATOM 734 C C . LEU A 1 98 ? -10.256 4.800 4.521 1.00 85.25 98 LEU A C 1
ATOM 736 O O . LEU A 1 98 ? -10.178 5.652 3.638 1.00 85.25 98 LEU A O 1
ATOM 740 N N . GLY A 1 99 ? -9.969 3.521 4.287 1.00 83.50 99 GLY A N 1
ATOM 741 C CA . GLY A 1 99 ? -9.367 3.061 3.042 1.00 83.50 99 GLY A CA 1
ATOM 742 C C . GLY A 1 99 ? -7.849 3.248 3.005 1.00 83.50 99 GLY A C 1
ATOM 743 O O . GLY A 1 99 ? -7.197 3.710 3.945 1.00 83.50 99 GLY A O 1
ATOM 744 N N . LEU A 1 100 ? -7.254 2.847 1.884 1.00 83.25 100 LEU A N 1
ATOM 745 C CA . LEU A 1 100 ? -5.812 2.903 1.692 1.00 83.25 100 LEU A CA 1
ATOM 746 C C . LEU A 1 100 ? -5.391 4.317 1.262 1.00 83.25 100 LEU A C 1
ATOM 748 O O . LEU A 1 100 ? -5.294 4.615 0.078 1.00 83.25 100 LEU A O 1
ATOM 752 N N . ALA A 1 101 ? -5.118 5.194 2.232 1.00 80.94 101 ALA A N 1
ATOM 753 C CA . ALA A 1 101 ? -4.840 6.615 1.976 1.00 80.94 101 ALA A CA 1
ATOM 754 C C . ALA A 1 101 ? -3.628 6.885 1.062 1.00 80.94 101 ALA A C 1
ATOM 756 O O . ALA A 1 101 ? -3.535 7.935 0.431 1.00 80.94 101 ALA A O 1
ATOM 757 N N . LYS A 1 102 ? -2.659 5.967 1.023 1.00 84.12 102 LYS A N 1
ATOM 758 C CA . LYS A 1 102 ? -1.482 6.067 0.158 1.00 84.12 102 LYS A CA 1
ATOM 759 C C . LYS A 1 102 ? -1.222 4.707 -0.498 1.00 84.12 102 LYS A C 1
ATOM 761 O O . LYS A 1 102 ? -1.111 3.722 0.245 1.00 84.12 102 LYS A O 1
ATOM 766 N N . PRO A 1 103 ? -1.041 4.652 -1.827 1.00 88.62 103 PRO A N 1
ATOM 767 C CA . PRO A 1 103 ? -0.782 3.405 -2.539 1.00 88.62 103 PRO A CA 1
ATOM 768 C C . PRO A 1 103 ? 0.564 2.793 -2.137 1.00 88.62 103 PRO A C 1
ATOM 770 O O . PRO A 1 103 ? 1.431 3.461 -1.554 1.00 88.62 103 PRO A O 1
ATOM 773 N N . ILE A 1 104 ? 0.715 1.498 -2.405 1.00 90.19 104 ILE A N 1
ATOM 774 C CA . ILE A 1 104 ? 1.995 0.789 -2.257 1.00 90.19 104 ILE A CA 1
ATOM 775 C C . ILE A 1 104 ? 2.862 0.989 -3.502 1.00 90.19 104 ILE A C 1
ATOM 777 O O . ILE A 1 104 ? 2.339 1.313 -4.562 1.00 90.19 104 ILE A O 1
ATOM 781 N N . LEU A 1 105 ? 4.177 0.811 -3.387 1.00 89.12 105 LEU A N 1
ATOM 782 C CA . LEU A 1 105 ? 5.086 0.891 -4.531 1.00 89.12 105 LEU A CA 1
ATOM 783 C C . LEU A 1 105 ? 5.527 -0.514 -4.921 1.00 89.12 105 LEU A C 1
ATOM 785 O O . LEU A 1 105 ? 6.097 -1.236 -4.094 1.00 89.12 105 LEU A O 1
ATOM 789 N N . VAL A 1 106 ? 5.297 -0.872 -6.179 1.00 90.12 106 VAL A N 1
ATOM 790 C CA . VAL A 1 106 ? 5.682 -2.170 -6.724 1.00 90.12 106 VAL A CA 1
ATOM 791 C C . VAL A 1 106 ? 6.481 -2.016 -8.010 1.00 90.12 106 VAL A C 1
ATOM 793 O O . VAL A 1 106 ? 6.282 -1.072 -8.778 1.00 90.12 106 VAL A O 1
ATOM 796 N N . ARG A 1 107 ? 7.368 -2.979 -8.253 1.00 87.25 107 ARG A N 1
ATOM 797 C CA . ARG A 1 107 ? 8.050 -3.145 -9.535 1.00 87.25 107 ARG A CA 1
ATOM 798 C C . ARG A 1 107 ? 7.457 -4.345 -10.279 1.00 87.25 107 ARG A C 1
ATOM 800 O O . ARG A 1 107 ? 7.255 -5.383 -9.648 1.00 87.25 107 ARG A O 1
ATOM 807 N N . PRO A 1 108 ? 7.164 -4.232 -11.582 1.00 88.38 108 PRO A N 1
ATOM 808 C CA . PRO A 1 108 ? 6.752 -5.382 -12.378 1.00 88.38 108 PRO A CA 1
ATOM 809 C C . PRO A 1 108 ? 7.941 -6.334 -12.588 1.00 88.38 108 PRO A C 1
ATOM 811 O O . PRO A 1 108 ? 9.066 -5.884 -12.818 1.00 88.38 108 PRO A O 1
ATOM 814 N N . LEU A 1 109 ? 7.701 -7.645 -12.513 1.00 86.44 109 LEU A N 1
ATOM 815 C CA . LEU A 1 109 ? 8.688 -8.692 -12.795 1.00 86.44 109 LEU A CA 1
ATOM 816 C C . LEU A 1 109 ? 8.443 -9.318 -14.167 1.00 86.44 109 LEU A C 1
ATOM 818 O O . LEU A 1 109 ? 7.335 -9.313 -14.698 1.00 86.44 109 LEU A O 1
ATOM 822 N N . GLN A 1 110 ? 9.488 -9.942 -14.711 1.00 81.00 110 GLN A N 1
ATOM 823 C CA . GLN A 1 110 ? 9.435 -10.643 -16.000 1.00 81.00 110 GLN A CA 1
ATOM 824 C C . GLN A 1 110 ? 8.450 -11.825 -16.021 1.00 81.00 110 GLN A C 1
ATOM 826 O O . GLN A 1 110 ? 8.010 -12.233 -17.089 1.00 81.00 110 GLN A O 1
ATOM 831 N N . ASN A 1 111 ? 8.089 -12.374 -14.860 1.00 83.12 111 ASN A N 1
ATOM 832 C CA . ASN A 1 111 ? 7.145 -13.487 -14.720 1.00 83.12 111 ASN A CA 1
ATOM 833 C C . ASN A 1 111 ? 5.673 -13.037 -14.601 1.00 83.12 111 ASN A C 1
ATOM 835 O O . ASN 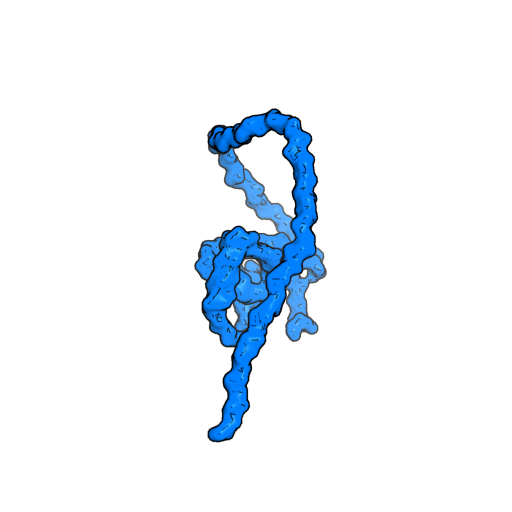A 1 111 ? 4.820 -13.863 -14.285 1.00 83.12 111 ASN A O 1
ATOM 839 N N . GLY A 1 112 ? 5.377 -11.747 -14.800 1.00 84.12 112 GLY A N 1
ATOM 840 C CA . GLY A 1 112 ? 4.027 -11.192 -14.656 1.00 84.12 112 GLY A CA 1
ATOM 841 C C . GLY A 1 112 ? 3.574 -10.993 -13.205 1.00 84.12 112 GLY A C 1
ATOM 842 O O . GLY A 1 112 ? 2.432 -10.609 -12.977 1.00 84.12 112 GLY A O 1
ATOM 843 N N . MET A 1 113 ? 4.449 -11.240 -12.227 1.00 89.50 113 MET A N 1
ATOM 844 C CA . MET A 1 113 ? 4.210 -10.896 -10.824 1.00 89.50 113 MET A CA 1
ATOM 845 C C . MET A 1 113 ? 4.704 -9.477 -10.531 1.00 89.50 113 MET A C 1
ATOM 847 O O . MET A 1 113 ? 5.413 -8.861 -11.329 1.00 89.50 113 MET A O 1
ATOM 851 N N . PHE A 1 114 ? 4.368 -8.972 -9.350 1.00 89.81 114 PHE A N 1
ATOM 852 C CA . PHE A 1 114 ? 4.824 -7.677 -8.858 1.00 89.81 114 PHE A CA 1
ATOM 853 C C . PHE A 1 114 ? 5.674 -7.873 -7.613 1.00 89.81 114 PHE A C 1
ATOM 855 O O . PHE A 1 114 ? 5.328 -8.673 -6.755 1.00 89.81 114 PHE A O 1
ATOM 862 N N . GLU A 1 115 ? 6.771 -7.142 -7.470 1.00 88.69 115 GLU A N 1
ATOM 863 C CA . GLU A 1 115 ? 7.580 -7.175 -6.256 1.00 88.69 115 GLU A CA 1
ATOM 864 C C . GLU A 1 115 ? 7.365 -5.899 -5.478 1.00 88.69 115 GLU A C 1
ATOM 866 O O . GLU A 1 115 ? 7.403 -4.790 -6.018 1.00 88.69 115 GLU A O 1
ATOM 871 N N . LEU A 1 116 ? 7.150 -6.070 -4.183 1.00 88.19 116 LEU A N 1
ATOM 872 C CA . LEU A 1 116 ? 6.966 -4.966 -3.278 1.00 88.19 116 LEU A CA 1
ATOM 873 C C . LEU A 1 116 ? 8.298 -4.255 -3.026 1.00 88.19 116 LEU A C 1
ATOM 875 O O . LEU A 1 116 ? 9.169 -4.771 -2.327 1.00 88.19 116 LEU A O 1
ATOM 879 N N . VAL A 1 117 ? 8.408 -3.036 -3.547 1.00 86.12 117 VAL A N 1
ATOM 880 C CA . VAL A 1 117 ? 9.550 -2.144 -3.310 1.00 86.12 117 VAL A CA 1
ATOM 881 C C . VAL A 1 117 ? 9.355 -1.385 -1.998 1.00 86.12 117 VAL A C 1
ATOM 883 O O . VAL A 1 117 ? 10.293 -1.199 -1.228 1.00 86.12 117 VAL A O 1
ATOM 886 N N . GLY A 1 118 ? 8.119 -0.964 -1.704 1.00 83.81 118 GLY A N 1
ATOM 887 C CA . GLY A 1 118 ? 7.818 -0.191 -0.503 1.00 83.81 118 GLY A CA 1
ATOM 888 C C . GLY A 1 118 ? 6.364 -0.284 -0.056 1.00 83.81 118 GLY A C 1
ATOM 889 O O . GLY A 1 118 ? 5.443 -0.393 -0.862 1.00 83.81 118 GLY A O 1
ATOM 890 N N . GLY A 1 119 ? 6.152 -0.186 1.260 1.00 86.56 119 GLY A N 1
ATOM 891 C CA . GLY A 1 119 ? 4.814 -0.230 1.860 1.00 86.56 119 GLY A CA 1
ATOM 892 C C . GLY A 1 119 ? 4.406 -1.580 2.461 1.00 86.56 119 GLY A C 1
ATOM 893 O O . GLY A 1 119 ? 3.211 -1.829 2.589 1.00 86.56 119 GLY A O 1
ATOM 894 N N . GLU A 1 120 ? 5.365 -2.410 2.894 1.00 87.94 120 GLU A N 1
ATOM 895 C CA . GLU A 1 120 ? 5.149 -3.744 3.509 1.00 87.94 120 GLU A CA 1
ATOM 896 C C . GLU A 1 120 ? 4.061 -3.751 4.587 1.00 87.94 120 GLU A C 1
ATOM 898 O O . GLU A 1 120 ? 3.190 -4.617 4.590 1.00 87.94 120 GLU A O 1
ATOM 903 N N . ARG A 1 121 ? 4.024 -2.738 5.460 1.00 87.69 121 ARG A N 1
ATOM 904 C CA . ARG A 1 121 ? 2.991 -2.641 6.505 1.00 87.69 121 ARG A CA 1
ATOM 905 C C . ARG A 1 121 ? 1.574 -2.519 5.939 1.00 87.69 121 ARG A C 1
ATOM 907 O O . ARG A 1 121 ? 0.656 -3.092 6.512 1.00 87.69 121 ARG A O 1
ATOM 914 N N . ARG A 1 122 ? 1.385 -1.803 4.824 1.00 88.12 122 ARG A N 1
ATOM 915 C CA . ARG A 1 122 ? 0.067 -1.643 4.186 1.00 88.12 122 ARG A CA 1
ATOM 916 C C . ARG A 1 122 ? -0.349 -2.896 3.435 1.00 88.12 122 ARG A C 1
ATOM 918 O O . ARG A 1 122 ? -1.504 -3.291 3.542 1.00 88.12 122 ARG A O 1
ATOM 925 N N . TRP A 1 123 ? 0.583 -3.527 2.719 1.00 89.50 123 TRP A N 1
ATOM 926 C CA . TRP A 1 123 ? 0.321 -4.804 2.053 1.00 89.50 123 TRP A CA 1
ATOM 927 C C . TRP A 1 123 ? -0.067 -5.880 3.073 1.00 89.50 123 TRP A C 1
ATOM 929 O O . TRP A 1 123 ? -1.110 -6.512 2.926 1.00 89.50 123 TRP A O 1
ATOM 939 N N . ARG A 1 124 ? 0.681 -6.004 4.178 1.00 88.44 124 ARG A N 1
ATOM 940 C CA . ARG A 1 124 ? 0.334 -6.931 5.265 1.00 88.44 124 ARG A CA 1
ATOM 941 C C . ARG A 1 124 ? -0.995 -6.610 5.931 1.00 88.44 124 ARG A C 1
ATOM 943 O O . ARG A 1 124 ? -1.785 -7.522 6.124 1.00 88.44 124 ARG A O 1
ATOM 950 N N . ALA A 1 125 ? -1.262 -5.346 6.254 1.00 90.00 125 ALA A N 1
ATOM 951 C CA . ALA A 1 125 ? -2.548 -4.946 6.818 1.00 90.00 125 ALA A CA 1
ATOM 952 C C . ALA A 1 125 ? -3.709 -5.297 5.870 1.00 90.00 125 ALA A C 1
ATOM 954 O O . ALA A 1 125 ? -4.712 -5.853 6.294 1.00 90.00 125 ALA A O 1
ATOM 955 N N . THR A 1 126 ? -3.540 -5.065 4.567 1.00 89.50 126 THR A N 1
ATOM 956 C CA . THR A 1 126 ? -4.539 -5.416 3.543 1.00 89.50 126 THR A CA 1
ATOM 957 C C . THR A 1 126 ? -4.744 -6.929 3.435 1.00 89.50 126 THR A C 1
ATOM 959 O O . THR A 1 126 ? -5.878 -7.386 3.297 1.00 89.50 126 THR A O 1
ATOM 962 N N . LYS A 1 127 ? -3.662 -7.707 3.579 1.00 88.94 127 LYS A N 1
ATOM 963 C CA . LYS A 1 127 ? -3.704 -9.171 3.650 1.00 88.94 127 LYS A CA 1
ATOM 964 C C . LYS A 1 127 ? -4.418 -9.671 4.909 1.00 88.94 127 LYS A C 1
ATOM 966 O O . LYS A 1 127 ? -5.212 -10.597 4.808 1.00 88.94 127 LYS A O 1
ATOM 971 N N . LEU A 1 128 ? -4.188 -9.047 6.067 1.00 88.31 128 LEU A N 1
ATOM 972 C CA . LEU A 1 128 ? -4.910 -9.371 7.304 1.00 88.31 128 LEU A CA 1
ATOM 973 C C . LEU A 1 128 ? -6.407 -9.075 7.198 1.00 88.31 128 LEU A C 1
ATOM 975 O O . LEU A 1 128 ? -7.218 -9.844 7.697 1.00 88.31 128 LEU A O 1
ATOM 979 N N . LEU A 1 129 ? -6.776 -7.994 6.509 1.00 88.56 129 LEU A N 1
ATOM 980 C CA . LEU A 1 129 ? -8.176 -7.663 6.235 1.00 88.56 129 LEU A CA 1
ATOM 981 C C . LEU A 1 129 ? -8.837 -8.601 5.210 1.00 88.56 129 LEU A C 1
ATOM 983 O O . LEU A 1 129 ? -10.040 -8.486 4.992 1.00 88.56 129 LEU A O 1
ATOM 987 N N . GLY A 1 130 ? -8.076 -9.478 4.545 1.00 89.00 130 GLY A N 1
ATOM 988 C CA . GLY A 1 130 ? -8.596 -10.396 3.531 1.00 89.00 130 GLY A CA 1
ATOM 989 C C . GLY A 1 130 ? -9.091 -9.703 2.259 1.00 89.00 130 GLY A C 1
ATOM 990 O O . GLY A 1 130 ? -9.987 -10.217 1.591 1.00 89.00 130 GLY A O 1
ATOM 991 N N . ARG A 1 131 ? -8.558 -8.521 1.919 1.00 88.06 131 ARG A N 1
ATOM 992 C CA . ARG A 1 131 ? -8.952 -7.830 0.682 1.00 88.06 131 ARG A CA 1
ATOM 993 C C . ARG A 1 131 ? -8.300 -8.494 -0.539 1.00 88.06 131 ARG A C 1
ATOM 995 O O . ARG A 1 131 ? -7.101 -8.764 -0.492 1.00 88.06 131 ARG A O 1
ATOM 1002 N N . PRO A 1 132 ? -9.045 -8.704 -1.641 1.00 88.38 132 PRO A N 1
ATOM 1003 C CA . PRO A 1 132 ? -8.513 -9.361 -2.835 1.00 88.38 132 PRO A CA 1
ATOM 1004 C C . PRO A 1 132 ? -7.548 -8.462 -3.618 1.00 88.38 132 PRO A C 1
ATOM 1006 O O . PRO A 1 132 ? -6.603 -8.954 -4.232 1.00 88.38 132 PRO A O 1
ATOM 1009 N N . THR A 1 133 ? -7.760 -7.144 -3.585 1.00 90.19 133 THR A N 1
ATOM 1010 C CA . THR A 1 133 ? -6.989 -6.160 -4.350 1.00 90.19 133 THR A CA 1
ATOM 1011 C C . THR A 1 133 ? -6.454 -5.033 -3.470 1.00 90.19 133 THR A C 1
ATOM 1013 O O . THR A 1 133 ? -7.006 -4.715 -2.410 1.00 90.19 133 THR A O 1
ATOM 1016 N N . ILE A 1 134 ? -5.349 -4.431 -3.911 1.00 90.88 134 ILE A N 1
ATOM 1017 C CA . ILE A 1 134 ? -4.707 -3.280 -3.277 1.00 90.88 134 ILE A CA 1
ATOM 1018 C C . ILE A 1 134 ? -4.238 -2.279 -4.335 1.00 90.88 134 ILE A C 1
ATOM 1020 O O . ILE A 1 134 ? -3.624 -2.662 -5.331 1.00 90.88 134 ILE A O 1
ATOM 1024 N N . SER A 1 135 ? -4.484 -0.991 -4.096 1.00 91.12 135 SER A N 1
ATOM 1025 C CA . SER A 1 135 ? -4.024 0.071 -4.988 1.00 91.12 135 SER A CA 1
ATOM 1026 C C . SER A 1 135 ? -2.510 0.246 -4.888 1.00 91.12 135 SER A C 1
ATOM 1028 O O . SER A 1 135 ? -1.955 0.533 -3.816 1.00 91.12 135 SER A O 1
ATOM 1030 N N . ALA A 1 136 ? -1.841 0.081 -6.021 1.00 91.12 136 ALA A N 1
ATOM 1031 C CA . ALA A 1 136 ? -0.397 0.058 -6.138 1.00 91.12 136 ALA A CA 1
ATOM 1032 C C . ALA A 1 136 ? 0.076 0.974 -7.268 1.00 91.12 136 ALA A C 1
ATOM 1034 O O . ALA A 1 136 ? -0.561 1.099 -8.308 1.00 91.12 136 ALA A O 1
ATOM 1035 N N . ILE A 1 137 ? 1.222 1.610 -7.056 1.00 89.94 137 ILE A N 1
ATOM 1036 C CA . ILE A 1 137 ? 1.961 2.323 -8.087 1.00 89.94 137 ILE A CA 1
ATOM 1037 C C . ILE A 1 137 ? 2.961 1.338 -8.679 1.00 89.94 137 ILE A C 1
ATOM 1039 O O . ILE A 1 137 ? 3.910 0.933 -8.001 1.00 89.94 137 ILE A O 1
ATOM 1043 N N . VAL A 1 138 ? 2.746 0.969 -9.936 1.00 89.38 138 VAL A N 1
ATOM 1044 C CA . VAL A 1 138 ? 3.660 0.165 -10.739 1.00 89.38 138 VAL A CA 1
ATOM 1045 C C . VAL A 1 138 ? 4.704 1.098 -11.327 1.00 89.38 138 VAL A C 1
ATOM 1047 O O . VAL A 1 138 ? 4.386 1.968 -12.136 1.00 89.38 138 VAL A O 1
ATOM 1050 N N . ARG A 1 139 ? 5.958 0.927 -10.908 1.00 86.19 139 ARG A N 1
ATOM 1051 C CA . ARG A 1 139 ? 7.093 1.664 -11.462 1.00 86.19 139 ARG A CA 1
ATOM 1052 C C . ARG A 1 139 ? 8.161 0.682 -11.942 1.00 86.19 139 ARG A C 1
ATOM 1054 O O . ARG A 1 139 ? 8.746 -0.010 -11.104 1.00 86.19 139 ARG A O 1
ATOM 1061 N N . PRO A 1 140 ? 8.452 0.612 -13.253 1.00 81.94 140 PRO A N 1
ATOM 1062 C CA . PRO A 1 140 ? 9.618 -0.119 -13.727 1.00 81.94 140 PRO A CA 1
ATOM 1063 C C . PRO A 1 140 ? 10.874 0.584 -13.201 1.00 81.94 140 PRO A C 1
ATOM 1065 O O . PRO A 1 140 ? 11.065 1.783 -13.398 1.00 81.94 140 PRO A O 1
ATOM 1068 N N . MET A 1 141 ? 11.709 -0.145 -12.466 1.00 70.62 141 MET A N 1
ATOM 1069 C CA . MET A 1 141 ? 12.934 0.390 -11.885 1.00 70.62 141 MET A CA 1
ATOM 1070 C C . MET A 1 141 ? 14.066 -0.607 -12.088 1.00 70.62 141 MET A C 1
ATOM 1072 O O . MET A 1 141 ? 13.958 -1.769 -11.703 1.00 70.62 141 MET A O 1
ATOM 1076 N N . THR A 1 142 ? 15.144 -0.150 -12.715 1.00 66.31 142 THR A N 1
ATOM 1077 C CA . THR A 1 142 ? 16.417 -0.865 -12.757 1.00 66.31 142 THR A CA 1
ATOM 1078 C C . THR A 1 142 ? 17.082 -0.789 -11.385 1.00 66.31 142 THR A C 1
ATOM 1080 O O . THR A 1 142 ? 16.993 0.229 -10.702 1.00 66.31 142 THR A O 1
ATOM 1083 N N . ASP A 1 143 ? 17.769 -1.860 -10.987 1.00 61.06 143 ASP A N 1
ATOM 1084 C CA . ASP A 1 143 ? 18.402 -2.067 -9.667 1.00 61.06 143 ASP A CA 1
ATOM 1085 C C . ASP A 1 143 ? 19.475 -1.014 -9.287 1.00 61.06 143 ASP A C 1
ATOM 1087 O O . ASP A 1 143 ? 20.078 -1.072 -8.226 1.00 61.06 143 ASP A O 1
ATOM 1091 N N . ALA A 1 144 ? 19.711 -0.013 -10.141 1.00 56.28 144 ALA A N 1
ATOM 1092 C CA . ALA A 1 144 ? 20.734 1.016 -9.978 1.00 56.28 144 ALA A CA 1
ATOM 1093 C C . ALA A 1 144 ? 20.465 2.018 -8.838 1.00 56.28 144 ALA A C 1
ATOM 1095 O O . ALA A 1 144 ? 21.326 2.850 -8.556 1.00 56.28 144 ALA A O 1
ATOM 1096 N N . VAL A 1 145 ? 19.293 1.977 -8.196 1.00 46.56 145 VAL A N 1
ATOM 1097 C CA . VAL A 1 145 ? 18.974 2.849 -7.054 1.00 46.56 145 VAL A CA 1
ATOM 1098 C C . VAL A 1 145 ? 18.106 2.095 -6.034 1.00 46.56 145 VAL A C 1
ATOM 1100 O O . VAL A 1 145 ? 16.936 2.420 -5.844 1.00 46.56 145 VAL A O 1
ATOM 1103 N N . ALA A 1 146 ? 18.654 1.055 -5.407 1.00 41.84 146 ALA A N 1
ATOM 1104 C CA . ALA A 1 146 ? 18.071 0.428 -4.216 1.00 41.84 146 ALA A CA 1
ATOM 1105 C C . ALA A 1 146 ? 18.924 0.734 -2.979 1.00 41.84 146 ALA A C 1
ATOM 1107 O O . ALA A 1 146 ? 20.169 0.685 -3.097 1.00 41.84 146 ALA A O 1
#

pLDDT: mean 70.67, std 17.01, range [37.22, 91.19]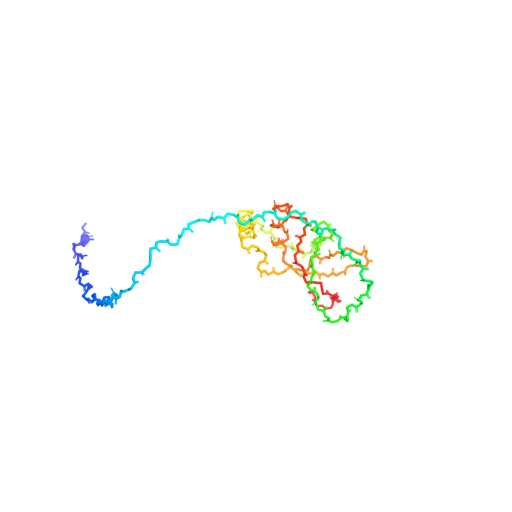

Radius of gyration: 28.36 Å; chains: 1; bounding box: 60×50×86 Å